Protein AF-I6AXL4-F1 (afdb_monomer_lite)

Sequence (86 aa):
TGWHHHVALVCLAQLFTLLERKLARKTRPLLSVRDLTELLEIYLPRRPRNARQVLRRIGARHRLRKRGIDRHRKKSPLIIKSILPK

Radius of gyration: 18.51 Å; chains: 1; bounding box: 47×36×44 Å

Foldseek 3Di:
DVVVVVVVVVVVLVVVLVVVQVVCCVPCVPDDSVLVVLVCVCVPVPDPDDPVVSVVVSVVVSVVVVVVVVVVVVVPPPPVVVPDDD

pLDDT: mean 84.42, std 13.98, range [47.47, 96.94]

Structure (mmCIF, N/CA/C/O backbone):
data_AF-I6AXL4-F1
#
_entry.id   AF-I6AXL4-F1
#
loop_
_atom_site.group_PDB
_atom_site.id
_atom_site.type_symbol
_atom_site.label_atom_id
_atom_site.label_alt_id
_atom_site.label_comp_id
_atom_site.label_asym_id
_atom_site.label_entity_id
_atom_site.label_seq_id
_atom_site.pdbx_PDB_ins_code
_atom_site.Cartn_x
_atom_site.Cartn_y
_atom_site.Cartn_z
_atom_site.occupancy
_atom_site.B_iso_or_equiv
_atom_site.auth_seq_id
_atom_site.auth_comp_id
_atom_site.auth_asym_id
_atom_site.auth_atom_id
_atom_site.pdbx_PDB_model_num
ATOM 1 N N . THR A 1 1 ? 24.621 8.777 -12.863 1.00 68.88 1 THR A N 1
ATOM 2 C CA . THR A 1 1 ? 23.347 9.365 -12.371 1.00 68.88 1 THR A CA 1
ATOM 3 C C . THR A 1 1 ? 22.278 8.311 -12.038 1.00 68.88 1 THR A C 1
ATOM 5 O O . THR A 1 1 ? 21.097 8.531 -12.271 1.00 68.88 1 THR A O 1
ATOM 8 N N . GLY A 1 2 ? 22.640 7.187 -11.399 1.00 89.00 2 GLY A N 1
ATOM 9 C CA . GLY A 1 2 ? 21.668 6.156 -10.981 1.00 89.00 2 GLY A CA 1
ATOM 10 C C . GLY A 1 2 ? 20.887 6.502 -9.706 1.00 89.00 2 GLY A C 1
ATOM 11 O O . GLY A 1 2 ? 19.726 6.129 -9.576 1.00 89.00 2 GL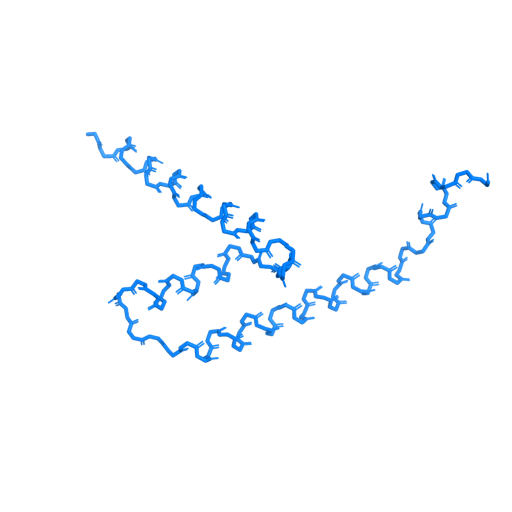Y A O 1
ATOM 12 N N . TRP A 1 3 ? 21.491 7.280 -8.800 1.00 93.94 3 TRP A N 1
ATOM 13 C CA . TRP A 1 3 ? 20.866 7.692 -7.539 1.00 93.94 3 TRP A CA 1
ATOM 14 C C . TRP A 1 3 ? 19.622 8.561 -7.755 1.00 93.94 3 TRP A C 1
ATOM 16 O O . TRP A 1 3 ? 18.555 8.245 -7.241 1.00 93.94 3 TRP A O 1
ATOM 26 N N . HIS A 1 4 ? 19.720 9.607 -8.581 1.00 93.62 4 HIS A N 1
ATOM 27 C CA . HIS A 1 4 ? 18.577 10.481 -8.877 1.00 93.62 4 HIS A CA 1
ATOM 28 C C . HIS A 1 4 ? 17.423 9.723 -9.543 1.00 93.62 4 HIS A C 1
ATOM 30 O O . HIS A 1 4 ? 16.265 9.936 -9.197 1.00 93.62 4 HIS A O 1
ATOM 36 N N . HIS A 1 5 ? 17.731 8.791 -10.448 1.00 92.00 5 HIS A N 1
ATOM 37 C CA . HIS A 1 5 ? 16.712 7.953 -11.071 1.00 92.00 5 HIS A CA 1
ATOM 38 C C . HIS A 1 5 ? 16.048 7.005 -10.060 1.00 92.00 5 HIS A C 1
ATOM 40 O O . HIS A 1 5 ? 14.825 6.882 -10.044 1.00 92.00 5 HIS A O 1
ATOM 46 N N . HIS A 1 6 ? 16.833 6.387 -9.172 1.00 94.94 6 HIS A N 1
ATOM 47 C CA . HIS A 1 6 ? 16.300 5.556 -8.094 1.00 94.94 6 HIS A CA 1
ATOM 48 C C . HIS A 1 6 ? 15.354 6.351 -7.184 1.00 94.94 6 HIS A C 1
ATOM 50 O O . HIS A 1 6 ? 14.232 5.913 -6.936 1.00 94.94 6 HIS A O 1
ATOM 56 N N . VAL A 1 7 ? 15.771 7.547 -6.755 1.00 96.38 7 VAL A N 1
ATOM 57 C CA . VAL A 1 7 ? 14.946 8.440 -5.929 1.00 96.38 7 VAL A CA 1
ATOM 58 C C . VAL A 1 7 ? 13.642 8.800 -6.648 1.00 96.38 7 VAL A C 1
ATOM 60 O O . VAL A 1 7 ? 12.574 8.678 -6.053 1.00 96.38 7 VAL A O 1
ATOM 63 N N . ALA A 1 8 ? 13.689 9.142 -7.940 1.00 96.62 8 ALA A N 1
ATOM 64 C CA . ALA A 1 8 ? 12.487 9.444 -8.718 1.00 96.62 8 ALA A CA 1
ATOM 65 C C . ALA A 1 8 ? 11.506 8.256 -8.780 1.00 96.62 8 ALA A C 1
ATOM 67 O O . ALA A 1 8 ? 10.306 8.436 -8.566 1.00 96.62 8 ALA A O 1
ATOM 68 N N . LEU A 1 9 ? 11.999 7.034 -9.012 1.00 95.12 9 LEU A N 1
ATOM 69 C CA . LEU A 1 9 ? 11.160 5.829 -9.037 1.00 95.12 9 LEU A CA 1
ATOM 70 C C . LEU A 1 9 ? 10.523 5.527 -7.673 1.00 95.12 9 LEU A C 1
ATOM 72 O O . LEU A 1 9 ? 9.349 5.153 -7.616 1.00 95.12 9 LEU A O 1
ATOM 76 N N . VAL A 1 10 ? 11.262 5.715 -6.576 1.00 95.25 10 VAL A N 1
ATOM 77 C CA . VAL A 1 10 ? 10.724 5.555 -5.215 1.00 95.25 10 VAL A CA 1
ATOM 78 C C . VAL A 1 10 ? 9.620 6.581 -4.954 1.00 95.25 10 VAL A C 1
ATOM 80 O O . VAL A 1 10 ? 8.534 6.203 -4.506 1.00 95.25 10 VAL A O 1
ATOM 83 N N . CYS A 1 11 ? 9.838 7.850 -5.313 1.00 96.94 11 CYS A N 1
ATOM 84 C CA . CYS A 1 11 ? 8.827 8.897 -5.176 1.00 96.94 11 CYS A CA 1
ATOM 85 C C . CYS A 1 11 ? 7.564 8.594 -5.996 1.00 96.94 11 CYS A C 1
ATOM 87 O O . CYS A 1 11 ? 6.454 8.753 -5.488 1.00 96.94 11 CYS A O 1
ATOM 89 N N . LEU A 1 12 ? 7.709 8.097 -7.229 1.00 96.12 12 LEU A N 1
ATOM 90 C CA . LEU A 1 12 ? 6.575 7.688 -8.064 1.00 96.12 12 LEU A CA 1
ATOM 91 C C . LEU A 1 12 ? 5.789 6.527 -7.439 1.00 96.12 12 LEU A C 1
ATOM 93 O O . LEU A 1 12 ? 4.559 6.571 -7.397 1.00 96.12 12 LEU A O 1
ATOM 97 N N . ALA A 1 13 ? 6.472 5.519 -6.889 1.00 93.81 13 ALA A N 1
ATOM 98 C CA . ALA A 1 13 ? 5.820 4.400 -6.207 1.00 93.81 13 ALA A CA 1
ATOM 99 C C . ALA A 1 13 ? 5.052 4.849 -4.947 1.00 93.81 13 ALA A C 1
ATOM 101 O O . ALA A 1 13 ? 3.935 4.382 -4.681 1.00 93.81 13 ALA A O 1
ATOM 102 N N . GLN A 1 14 ? 5.625 5.783 -4.180 1.00 94.69 14 GLN A N 1
ATOM 103 C CA . GLN A 1 14 ? 4.967 6.381 -3.018 1.00 94.69 14 GLN A CA 1
ATOM 104 C C . GLN A 1 14 ? 3.742 7.206 -3.430 1.00 94.69 14 GLN A C 1
ATOM 106 O O . GLN A 1 14 ? 2.669 7.028 -2.850 1.00 94.69 14 GLN A O 1
ATOM 111 N N . LEU A 1 15 ? 3.871 8.055 -4.454 1.00 96.62 15 LEU A N 1
ATOM 112 C CA . LEU A 1 15 ? 2.778 8.879 -4.972 1.00 96.62 15 LEU A CA 1
ATOM 113 C C . LEU A 1 15 ? 1.613 8.016 -5.464 1.00 96.62 15 LEU A C 1
ATOM 115 O O . LEU A 1 15 ? 0.476 8.233 -5.042 1.00 96.62 15 LEU A O 1
ATOM 119 N N . PHE A 1 16 ? 1.898 6.999 -6.280 1.00 95.25 16 PHE A N 1
ATOM 120 C CA . PHE A 1 16 ? 0.904 6.033 -6.747 1.00 95.25 16 PHE A CA 1
ATOM 121 C C . PHE A 1 16 ? 0.130 5.419 -5.572 1.00 95.25 16 PHE A C 1
ATOM 123 O O . PHE A 1 16 ? -1.098 5.463 -5.518 1.00 95.25 16 PHE A O 1
ATOM 130 N N . THR A 1 17 ? 0.856 4.921 -4.570 1.00 93.94 17 THR A N 1
ATOM 131 C CA . THR A 1 17 ? 0.261 4.288 -3.388 1.00 93.94 17 THR A CA 1
ATOM 132 C C . THR A 1 17 ? -0.649 5.248 -2.614 1.00 93.94 17 THR A C 1
ATOM 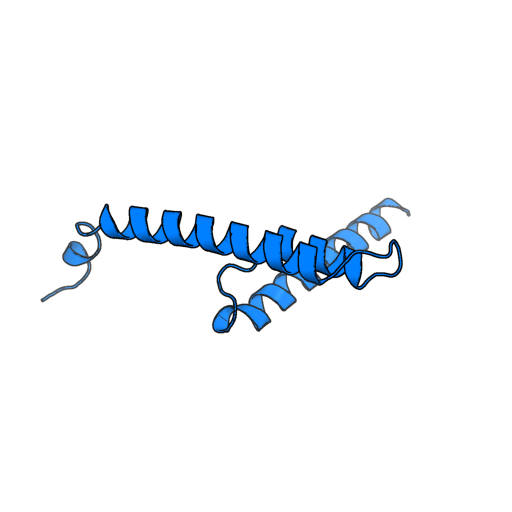134 O O . THR A 1 17 ? -1.707 4.847 -2.120 1.00 93.94 17 THR A O 1
ATOM 137 N N . LEU A 1 18 ? -0.253 6.516 -2.477 1.00 95.50 18 LEU A N 1
ATOM 138 C CA . LEU A 1 18 ? -1.039 7.531 -1.776 1.00 95.50 18 LEU A CA 1
ATOM 139 C C . LEU A 1 18 ? -2.313 7.900 -2.539 1.00 95.50 18 LEU A C 1
ATOM 141 O O . LEU A 1 18 ? -3.379 7.996 -1.922 1.00 95.50 18 LEU A O 1
ATOM 145 N N . LEU A 1 19 ? -2.220 8.076 -3.858 1.00 96.50 19 LEU A N 1
ATOM 146 C CA . LEU A 1 19 ? -3.364 8.394 -4.712 1.00 96.50 19 LEU A CA 1
ATOM 147 C C . LEU A 1 19 ? -4.408 7.276 -4.674 1.00 96.50 19 LEU A C 1
ATOM 149 O O . LEU A 1 19 ? -5.569 7.544 -4.364 1.00 96.50 19 LEU A O 1
ATOM 153 N N . GLU A 1 20 ? -3.988 6.025 -4.853 1.00 95.50 20 GLU A N 1
ATOM 154 C CA . GLU A 1 20 ? -4.890 4.8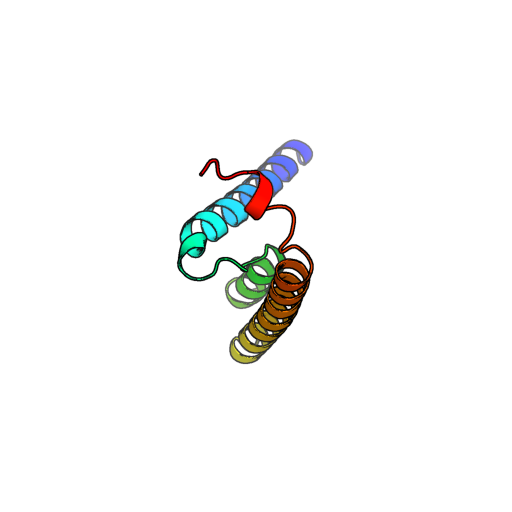70 -4.804 1.00 95.50 20 GLU A CA 1
ATOM 155 C C . GLU A 1 20 ? -5.605 4.751 -3.455 1.00 95.50 20 GLU A C 1
ATOM 157 O O . GLU A 1 20 ? -6.820 4.557 -3.378 1.00 95.50 20 GLU A O 1
ATOM 162 N N . ARG A 1 21 ? -4.881 4.953 -2.349 1.00 94.75 21 ARG A N 1
ATOM 163 C CA . ARG A 1 21 ? -5.491 4.943 -1.012 1.00 94.75 21 ARG A CA 1
ATOM 164 C C . ARG A 1 21 ? -6.440 6.116 -0.794 1.00 94.75 21 ARG A C 1
ATOM 166 O O . ARG A 1 21 ? -7.451 5.946 -0.111 1.00 94.75 21 ARG A O 1
ATOM 173 N N . LYS A 1 22 ? -6.141 7.293 -1.350 1.00 95.00 22 LYS A N 1
ATOM 174 C CA . LYS A 1 22 ? -7.017 8.471 -1.284 1.00 95.00 22 LYS A CA 1
ATOM 175 C C . LYS A 1 22 ? -8.326 8.212 -2.030 1.00 95.00 22 LYS A C 1
ATOM 177 O O . LYS A 1 22 ? -9.385 8.490 -1.469 1.00 95.00 22 LYS A O 1
ATOM 182 N N . LEU A 1 23 ? -8.254 7.644 -3.233 1.00 95.38 23 LEU A N 1
ATOM 183 C CA . LEU A 1 23 ? -9.416 7.284 -4.051 1.00 95.38 23 LEU A CA 1
ATOM 184 C C . LEU A 1 23 ? -10.256 6.189 -3.382 1.00 95.38 23 LEU A C 1
ATOM 186 O O . LEU A 1 23 ? -11.470 6.324 -3.228 1.00 95.38 23 LEU A O 1
ATOM 190 N N . ALA A 1 24 ? -9.603 5.138 -2.887 1.00 92.56 24 ALA A N 1
ATOM 191 C CA . ALA A 1 24 ? -10.269 4.013 -2.243 1.00 92.56 24 ALA A CA 1
ATOM 192 C C . ALA A 1 24 ? -10.771 4.314 -0.821 1.00 92.56 24 ALA A C 1
ATOM 194 O O . ALA A 1 24 ? -11.473 3.487 -0.243 1.00 92.56 24 ALA A O 1
ATOM 195 N N . ARG A 1 25 ? -10.456 5.477 -0.233 1.00 91.44 25 ARG A N 1
ATOM 196 C CA . ARG A 1 25 ? -10.746 5.784 1.179 1.00 91.44 25 ARG A CA 1
ATOM 197 C C . ARG A 1 25 ? -12.216 5.594 1.556 1.00 91.44 25 ARG A C 1
ATOM 199 O O . ARG A 1 25 ? -12.493 5.091 2.641 1.00 91.44 25 ARG A O 1
ATOM 206 N N . LYS A 1 26 ? -13.148 5.981 0.676 1.00 90.06 26 LYS A N 1
ATOM 207 C CA . LYS A 1 26 ? -14.595 5.861 0.931 1.00 90.06 26 LYS A CA 1
ATOM 208 C C . LYS A 1 26 ? -15.084 4.410 0.879 1.00 90.06 26 LYS A C 1
ATOM 210 O O . LYS A 1 26 ? -15.911 4.019 1.690 1.00 90.06 26 LYS A O 1
ATOM 215 N N . THR A 1 27 ? -14.574 3.610 -0.059 1.00 92.19 27 THR A N 1
ATOM 216 C CA . THR A 1 27 ? -15.067 2.242 -0.306 1.00 92.19 27 THR A CA 1
ATOM 217 C C . THR A 1 27 ? -14.297 1.181 0.479 1.00 92.19 27 THR A C 1
ATOM 219 O O . THR A 1 27 ? -14.854 0.157 0.864 1.00 92.19 27 THR A O 1
ATOM 222 N N . ARG A 1 28 ? -13.002 1.406 0.721 1.00 89.94 28 ARG A N 1
ATOM 223 C CA . ARG A 1 28 ? -12.060 0.474 1.355 1.00 89.94 28 ARG A CA 1
ATOM 224 C C . ARG A 1 28 ? -11.135 1.227 2.326 1.00 89.94 28 ARG A C 1
ATOM 226 O O . ARG A 1 28 ? -9.929 1.308 2.091 1.00 89.94 28 ARG A O 1
ATOM 233 N N . PRO A 1 29 ? -11.652 1.726 3.463 1.00 89.50 29 PRO A N 1
ATOM 234 C CA . PRO A 1 29 ? -10.867 2.519 4.418 1.00 89.50 29 PRO A CA 1
ATOM 235 C C . PRO A 1 29 ? -9.685 1.758 5.049 1.00 89.50 29 PRO A C 1
ATOM 237 O O . PRO A 1 29 ? -8.751 2.372 5.554 1.00 89.50 29 PRO A O 1
ATOM 240 N N . LEU A 1 30 ? -9.696 0.420 5.009 1.00 91.69 30 LEU 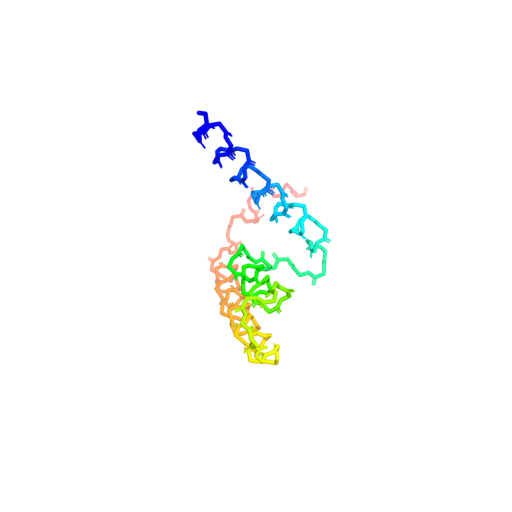A N 1
ATOM 241 C CA . LEU A 1 30 ? -8.639 -0.443 5.555 1.00 91.69 30 LEU A CA 1
ATOM 242 C C . LEU A 1 30 ? -7.573 -0.856 4.528 1.00 91.69 30 LEU A C 1
ATOM 244 O O . LEU A 1 30 ? -6.720 -1.695 4.845 1.00 91.69 30 LEU A O 1
ATOM 248 N N . LEU A 1 31 ? -7.620 -0.295 3.314 1.00 92.38 31 LEU A N 1
ATOM 249 C CA . LEU A 1 31 ? -6.642 -0.569 2.266 1.00 92.38 31 LEU A CA 1
ATOM 250 C C . LEU A 1 31 ? -5.246 -0.107 2.707 1.00 92.38 31 LEU A C 1
ATOM 252 O O . LEU A 1 31 ? -5.031 1.058 3.049 1.00 92.38 31 LEU A O 1
ATOM 256 N N . SER A 1 32 ? -4.295 -1.039 2.710 1.00 91.75 32 SER A N 1
ATOM 257 C CA . SER A 1 32 ? -2.907 -0.800 3.114 1.00 91.75 32 SER A CA 1
ATOM 258 C C . SER A 1 32 ? -1.946 -0.867 1.929 1.00 91.75 32 SER A C 1
ATOM 260 O O . SER A 1 32 ? -2.263 -1.462 0.904 1.00 91.75 32 SER A O 1
ATOM 262 N N . VAL A 1 33 ? -0.741 -0.306 2.088 1.00 91.81 33 VAL A N 1
ATOM 263 C CA . VAL A 1 33 ? 0.319 -0.363 1.059 1.00 91.81 33 VAL A CA 1
ATOM 264 C C . VAL A 1 33 ? 0.621 -1.807 0.651 1.00 91.81 33 VAL A C 1
ATOM 266 O O . VAL A 1 33 ? 0.710 -2.096 -0.533 1.00 91.81 33 VAL A O 1
ATOM 269 N N . ARG A 1 34 ? 0.660 -2.734 1.620 1.00 91.44 34 ARG A N 1
ATOM 270 C CA . ARG A 1 34 ? 0.845 -4.170 1.356 1.00 91.44 34 ARG A CA 1
ATOM 271 C C . ARG A 1 34 ? -0.262 -4.767 0.479 1.00 91.44 34 ARG A C 1
ATOM 273 O O . ARG A 1 34 ? -0.002 -5.661 -0.317 1.00 91.44 34 ARG A O 1
ATOM 280 N N . ASP A 1 35 ? -1.500 -4.304 0.646 1.00 92.56 35 ASP A N 1
ATOM 281 C CA . ASP A 1 35 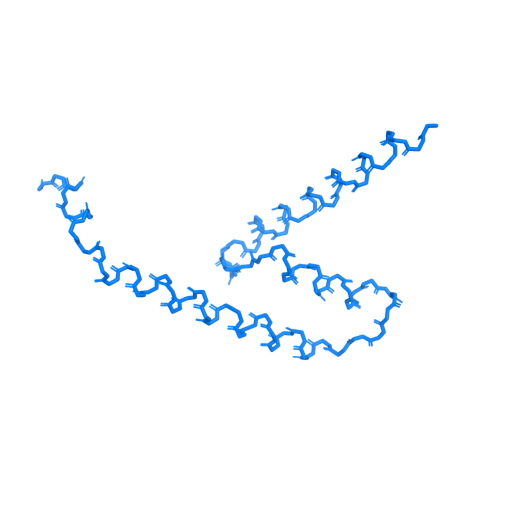? -2.609 -4.781 -0.182 1.00 92.56 35 ASP A CA 1
ATOM 282 C C . ASP A 1 35 ? -2.422 -4.308 -1.634 1.00 92.56 35 ASP A C 1
ATOM 284 O O . ASP A 1 35 ? -2.620 -5.092 -2.554 1.00 92.56 35 ASP A O 1
ATOM 288 N N . LEU A 1 36 ? -1.969 -3.065 -1.842 1.00 92.12 36 LEU A N 1
ATOM 289 C CA . LEU A 1 36 ? -1.661 -2.531 -3.173 1.00 92.12 36 LEU A CA 1
ATOM 290 C C . LEU A 1 36 ? -0.468 -3.231 -3.825 1.00 92.12 36 LEU A C 1
ATOM 292 O O . LEU A 1 36 ? -0.550 -3.571 -4.999 1.00 92.12 36 LEU A O 1
ATOM 296 N N . THR A 1 37 ? 0.606 -3.511 -3.083 1.00 90.56 37 THR A N 1
ATOM 297 C CA . THR A 1 37 ? 1.749 -4.257 -3.632 1.00 90.56 37 THR A CA 1
ATOM 298 C C . THR A 1 37 ? 1.346 -5.665 -4.066 1.00 90.56 37 THR A C 1
ATOM 300 O O . THR A 1 37 ? 1.742 -6.090 -5.142 1.00 90.56 37 THR A O 1
ATOM 303 N N . GLU A 1 38 ? 0.503 -6.365 -3.294 1.00 89.31 38 GLU A N 1
ATOM 304 C CA . GLU A 1 38 ? 0.009 -7.698 -3.682 1.00 89.31 38 GLU A CA 1
ATOM 305 C C . GLU A 1 38 ? -0.901 -7.663 -4.917 1.00 89.31 38 GLU A C 1
ATOM 307 O O . GLU A 1 38 ? -0.904 -8.605 -5.710 1.00 89.31 38 GLU A O 1
ATOM 312 N N . LEU A 1 39 ? -1.670 -6.585 -5.098 1.00 89.38 39 LEU A N 1
ATOM 313 C CA . LEU A 1 39 ? -2.458 -6.370 -6.312 1.00 89.38 39 LEU A CA 1
ATOM 314 C C . LEU A 1 39 ? -1.549 -6.078 -7.511 1.00 89.38 39 LEU A C 1
ATOM 316 O O . LEU A 1 39 ? -1.714 -6.683 -8.567 1.00 89.38 39 LEU A O 1
ATOM 320 N N . LEU A 1 40 ? -0.562 -5.199 -7.342 1.00 88.56 40 LEU A N 1
ATOM 321 C CA . LEU A 1 40 ? 0.423 -4.879 -8.373 1.00 88.56 40 LEU A CA 1
ATOM 322 C C . LEU A 1 40 ? 1.225 -6.111 -8.805 1.00 88.56 40 LEU A C 1
ATOM 324 O O . LEU A 1 40 ? 1.526 -6.246 -9.979 1.00 88.56 40 LEU A O 1
ATOM 328 N N . GLU A 1 41 ? 1.519 -7.053 -7.910 1.00 85.19 41 GLU A N 1
ATOM 329 C CA . GLU A 1 41 ? 2.175 -8.318 -8.276 1.00 85.19 41 GLU A CA 1
ATOM 330 C C . GLU A 1 41 ? 1.326 -9.225 -9.184 1.00 85.19 41 GLU A C 1
ATOM 332 O O . GLU A 1 41 ? 1.879 -10.132 -9.802 1.00 85.19 41 GLU A O 1
ATOM 337 N N . ILE A 1 42 ? 0.005 -9.020 -9.244 1.00 83.06 42 ILE A N 1
ATOM 338 C CA . ILE A 1 42 ? -0.884 -9.700 -10.199 1.00 83.06 42 ILE A CA 1
ATOM 339 C C . ILE A 1 42 ? -0.970 -8.908 -11.504 1.00 83.06 42 ILE A C 1
ATOM 341 O O . ILE A 1 42 ? -0.905 -9.495 -12.579 1.00 83.06 42 ILE A O 1
ATOM 345 N N . TYR A 1 43 ? -1.167 -7.590 -11.405 1.00 80.69 43 TYR A N 1
ATOM 346 C CA . TYR A 1 43 ? -1.401 -6.735 -12.570 1.00 80.69 43 TYR A CA 1
ATOM 347 C C . TYR A 1 43 ? -0.129 -6.424 -13.357 1.00 80.69 43 TYR A C 1
ATOM 349 O O . TYR A 1 43 ? -0.201 -6.231 -14.567 1.00 80.69 43 TYR A O 1
ATOM 357 N N . LEU A 1 44 ? 1.037 -6.391 -12.707 1.00 82.25 44 LEU A N 1
ATOM 358 C CA . LEU A 1 44 ? 2.301 -6.341 -13.422 1.00 82.25 44 LEU A CA 1
ATOM 359 C C . LEU A 1 44 ? 2.654 -7.758 -13.890 1.00 82.25 44 LEU A C 1
ATOM 361 O O . LEU A 1 44 ? 2.705 -8.673 -13.066 1.00 82.25 44 LEU A O 1
ATOM 365 N N . PRO A 1 45 ? 2.987 -7.944 -15.179 1.00 68.25 45 PRO A N 1
ATOM 366 C CA . PRO A 1 45 ? 3.118 -9.248 -15.842 1.00 68.25 45 PRO A CA 1
ATOM 367 C C . PRO A 1 45 ? 4.330 -10.080 -15.386 1.00 68.25 45 PRO A C 1
ATOM 369 O O . PRO A 1 45 ? 4.765 -10.997 -16.073 1.00 68.25 45 PRO A O 1
ATOM 372 N N . ARG A 1 46 ? 4.910 -9.785 -14.218 1.00 65.75 46 ARG A N 1
ATOM 373 C CA . ARG A 1 46 ? 6.118 -10.442 -13.723 1.00 65.75 46 ARG A CA 1
ATOM 374 C C . ARG A 1 46 ? 5.879 -11.886 -13.273 1.00 65.75 46 ARG A C 1
ATOM 376 O O . ARG A 1 46 ? 6.839 -12.648 -13.338 1.00 65.75 46 ARG A O 1
ATOM 383 N N . ARG A 1 47 ? 4.667 -12.279 -12.830 1.00 58.25 47 ARG A N 1
ATOM 384 C CA . ARG A 1 47 ? 4.296 -13.679 -12.497 1.00 58.25 47 ARG A CA 1
ATOM 385 C C . ARG A 1 47 ? 2.778 -13.926 -12.571 1.00 58.25 47 ARG A C 1
ATOM 387 O O . ARG A 1 47 ? 2.025 -13.112 -12.043 1.00 58.25 47 ARG A O 1
ATOM 394 N N . PRO A 1 48 ? 2.304 -15.080 -13.082 1.00 56.09 48 PRO A N 1
ATOM 395 C CA . PRO A 1 48 ? 0.897 -15.451 -12.973 1.00 56.09 48 PRO A CA 1
ATOM 396 C C . PRO A 1 48 ? 0.561 -15.756 -11.507 1.00 56.09 48 PRO A C 1
ATOM 398 O O . PRO A 1 48 ? 0.937 -16.792 -10.957 1.00 56.09 48 PRO A O 1
ATOM 401 N N . ARG A 1 49 ? -0.133 -14.833 -10.837 1.00 66.56 49 ARG A N 1
ATOM 402 C CA . ARG A 1 49 ? -0.687 -15.044 -9.493 1.00 66.56 49 ARG A CA 1
ATOM 403 C C . ARG A 1 49 ? -2.205 -15.129 -9.547 1.00 66.56 49 ARG A C 1
ATOM 405 O O . ARG A 1 49 ? -2.868 -14.370 -10.245 1.00 66.56 49 ARG A O 1
ATOM 412 N N . ASN A 1 50 ? -2.772 -16.050 -8.767 1.00 82.31 50 ASN A N 1
ATOM 413 C CA . ASN A 1 50 ? -4.217 -16.230 -8.687 1.00 82.31 50 ASN A CA 1
ATOM 414 C C . ASN A 1 50 ? -4.862 -15.071 -7.907 1.00 82.31 50 ASN A C 1
ATOM 416 O O . ASN A 1 50 ? -4.772 -15.007 -6.676 1.00 82.31 50 ASN A O 1
ATOM 420 N N . ALA A 1 51 ? -5.567 -14.195 -8.627 1.00 83.62 51 ALA A N 1
ATOM 421 C CA . ALA A 1 51 ? -6.261 -13.033 -8.072 1.00 83.62 51 ALA A CA 1
ATOM 422 C C . ALA A 1 51 ? -7.185 -13.376 -6.889 1.00 83.62 51 ALA A C 1
ATOM 424 O O . ALA A 1 51 ? -7.225 -12.651 -5.892 1.00 83.62 51 ALA A O 1
ATOM 425 N N . ARG A 1 52 ? -7.869 -14.530 -6.932 1.00 86.88 52 ARG A N 1
ATOM 426 C CA . ARG A 1 52 ? -8.776 -14.962 -5.854 1.00 86.88 52 ARG A CA 1
ATOM 427 C C . ARG A 1 52 ? -8.037 -15.200 -4.540 1.00 86.88 52 ARG A C 1
ATOM 429 O O . ARG A 1 52 ? -8.554 -14.876 -3.471 1.00 86.88 52 ARG A O 1
ATOM 436 N N . GLN A 1 53 ? -6.824 -15.746 -4.595 1.00 85.31 53 GLN A N 1
ATOM 437 C CA . GLN A 1 53 ? -6.036 -16.018 -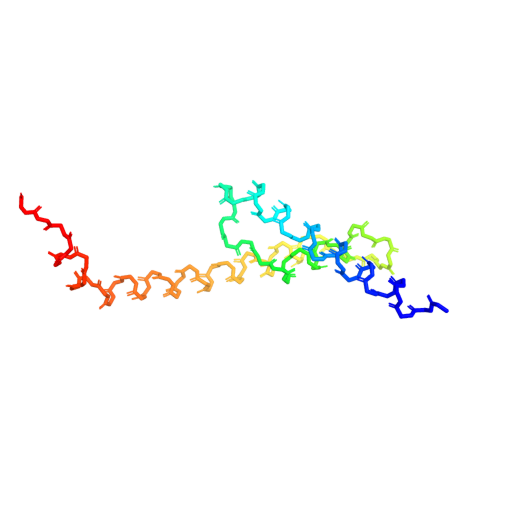3.393 1.00 85.31 53 GLN A CA 1
ATOM 438 C C . GLN A 1 53 ? -5.572 -14.718 -2.722 1.00 85.31 53 GLN A C 1
ATOM 440 O O . GLN A 1 53 ? -5.626 -14.610 -1.495 1.00 85.31 53 GLN A O 1
ATOM 445 N N . VAL A 1 54 ? -5.179 -13.717 -3.511 1.00 85.62 54 VAL A N 1
ATOM 446 C CA . VAL A 1 54 ? -4.774 -12.399 -3.000 1.00 85.62 54 VAL A CA 1
ATOM 447 C C . VAL A 1 54 ? -5.954 -11.672 -2.363 1.00 85.62 54 VAL A C 1
ATOM 449 O O . VAL A 1 54 ? -5.859 -11.251 -1.210 1.00 85.62 54 VAL A O 1
ATOM 452 N N . LEU A 1 55 ? -7.110 -11.624 -3.031 1.00 90.06 55 LEU A N 1
ATOM 453 C CA . LEU A 1 55 ? -8.319 -11.017 -2.462 1.00 90.06 55 LEU A CA 1
ATOM 454 C C . LEU A 1 55 ? -8.728 -11.677 -1.135 1.00 90.06 55 LEU A C 1
ATOM 456 O O . LEU A 1 55 ? -9.089 -10.983 -0.180 1.00 90.06 55 LEU A O 1
ATOM 460 N N . ARG A 1 56 ? -8.598 -13.008 -1.024 1.00 90.69 56 ARG A N 1
ATOM 461 C CA . ARG A 1 56 ? -8.825 -13.732 0.239 1.00 90.69 56 ARG A CA 1
ATOM 462 C C . ARG A 1 56 ? -7.874 -13.280 1.353 1.00 90.69 56 ARG A C 1
ATOM 464 O O . ARG A 1 56 ? -8.334 -13.070 2.479 1.00 90.69 56 ARG A O 1
ATOM 471 N N . ARG A 1 57 ? -6.576 -13.123 1.061 1.00 89.00 57 ARG A N 1
ATOM 472 C CA . ARG A 1 57 ? -5.560 -12.662 2.032 1.00 89.00 57 ARG A CA 1
ATOM 473 C C . ARG A 1 57 ? -5.820 -11.225 2.481 1.00 89.00 57 ARG A C 1
ATOM 475 O O . ARG A 1 57 ? -5.838 -10.964 3.685 1.00 89.00 57 ARG A O 1
ATOM 482 N N . ILE A 1 58 ? -6.105 -10.325 1.537 1.00 92.25 58 ILE A N 1
ATOM 483 C CA . ILE A 1 58 ? -6.483 -8.931 1.814 1.00 92.25 58 ILE A CA 1
ATOM 484 C C . ILE A 1 58 ? -7.709 -8.894 2.737 1.00 92.25 58 ILE A C 1
ATOM 486 O O . ILE A 1 58 ? -7.673 -8.271 3.800 1.00 92.25 58 ILE A O 1
ATOM 490 N N . GLY A 1 59 ? -8.765 -9.639 2.397 1.00 93.25 59 GLY A N 1
ATOM 491 C CA . GLY A 1 59 ? -9.981 -9.713 3.207 1.00 93.25 59 GLY A CA 1
ATOM 492 C C . GLY A 1 59 ? -9.734 -10.244 4.623 1.00 93.25 59 GLY A C 1
ATOM 493 O O . GLY A 1 59 ? -10.285 -9.712 5.588 1.00 93.25 59 GLY A O 1
ATOM 494 N N . ALA A 1 60 ? -8.872 -11.255 4.784 1.00 93.44 60 ALA A N 1
ATOM 495 C CA . ALA A 1 60 ? -8.489 -11.764 6.102 1.00 93.44 60 ALA A CA 1
ATOM 496 C C . ALA A 1 60 ? -7.795 -10.694 6.958 1.00 93.44 60 ALA A C 1
ATOM 498 O O . ALA A 1 60 ? -8.181 -10.492 8.112 1.00 93.44 60 ALA A O 1
ATOM 499 N N . ARG A 1 61 ? -6.843 -9.946 6.384 1.00 94.69 61 ARG A N 1
ATOM 500 C CA . ARG A 1 61 ? -6.181 -8.827 7.077 1.00 94.69 61 ARG A CA 1
ATOM 501 C C . ARG A 1 61 ? -7.169 -7.742 7.483 1.00 94.69 61 ARG A C 1
ATOM 503 O O . ARG A 1 61 ? -7.113 -7.255 8.610 1.00 94.69 61 ARG A O 1
ATOM 510 N N . HIS A 1 62 ? -8.088 -7.379 6.591 1.00 94.94 62 HIS A N 1
ATOM 511 C CA . HIS A 1 62 ? -9.099 -6.357 6.871 1.00 94.94 62 HIS A CA 1
ATOM 512 C C . HIS A 1 62 ? -9.999 -6.773 8.037 1.00 94.94 62 HIS A C 1
ATOM 514 O O . HIS A 1 62 ? -10.227 -5.968 8.937 1.00 94.94 62 HIS A O 1
ATOM 520 N N . ARG A 1 63 ? -10.426 -8.044 8.097 1.00 94.31 63 ARG A N 1
ATOM 521 C CA . ARG A 1 63 ? -11.199 -8.574 9.236 1.00 94.31 63 ARG A CA 1
ATOM 522 C C . ARG A 1 63 ? -10.432 -8.484 10.555 1.00 94.31 63 ARG A C 1
ATOM 524 O O . ARG A 1 63 ? -11.009 -8.072 11.558 1.00 94.31 63 ARG A O 1
ATOM 531 N N . LEU A 1 64 ? -9.147 -8.841 10.564 1.00 93.00 64 LEU A N 1
ATOM 532 C CA . LEU A 1 64 ? -8.311 -8.762 11.768 1.00 93.00 64 LEU A CA 1
ATOM 533 C C . LEU A 1 64 ? -8.137 -7.315 12.249 1.00 93.00 64 LEU A C 1
ATOM 535 O O . LEU A 1 64 ? -8.329 -7.043 13.434 1.00 93.00 64 LEU A O 1
ATOM 539 N N . ARG A 1 65 ? -7.853 -6.379 11.331 1.00 92.38 65 ARG A N 1
ATOM 540 C CA . ARG A 1 65 ? -7.747 -4.946 11.653 1.00 92.38 65 ARG A CA 1
ATOM 541 C C . ARG A 1 65 ? -9.062 -4.393 12.190 1.00 92.38 65 ARG A C 1
ATOM 543 O O . ARG A 1 65 ? -9.052 -3.734 13.224 1.00 92.38 65 ARG A O 1
ATOM 550 N N . LYS A 1 66 ? -10.189 -4.718 11.547 1.00 93.25 66 LYS A N 1
ATOM 551 C CA . LYS A 1 66 ? -11.521 -4.295 12.000 1.00 93.25 66 LYS A CA 1
ATOM 552 C C . LYS A 1 66 ? -11.808 -4.783 13.423 1.00 93.25 66 LYS A C 1
ATOM 554 O O . LYS A 1 66 ? -12.139 -3.975 14.276 1.00 93.25 66 LYS A O 1
ATOM 559 N N . ARG A 1 67 ? -11.550 -6.063 13.724 1.00 92.06 67 ARG A N 1
ATOM 560 C CA . ARG A 1 67 ? -11.679 -6.609 15.091 1.00 92.06 67 ARG A CA 1
ATOM 561 C C . ARG A 1 67 ? -10.786 -5.889 16.106 1.00 92.06 67 ARG A C 1
ATOM 563 O O . ARG A 1 67 ? -11.185 -5.718 17.253 1.00 92.06 67 ARG A O 1
ATOM 570 N N . GLY A 1 68 ? -9.571 -5.500 15.716 1.00 90.62 68 GLY A N 1
ATOM 571 C CA . GLY A 1 68 ? -8.675 -4.695 16.552 1.00 90.62 68 GLY A CA 1
ATOM 572 C C . GLY A 1 68 ? -9.265 -3.322 16.879 1.00 90.62 68 GLY A C 1
ATOM 573 O O . GLY A 1 68 ? -9.371 -2.970 18.052 1.00 90.62 68 GLY A O 1
ATOM 574 N N . ILE A 1 69 ? -9.718 -2.604 15.849 1.00 89.56 69 ILE A N 1
ATOM 575 C CA . ILE A 1 69 ? -10.364 -1.289 15.964 1.00 89.56 69 ILE A CA 1
ATOM 576 C C . ILE A 1 69 ? -11.624 -1.376 16.831 1.00 89.56 69 ILE A C 1
ATOM 578 O O . ILE A 1 69 ? -11.778 -0.595 17.765 1.00 89.56 69 ILE A O 1
ATOM 582 N N . ASP A 1 70 ? -12.491 -2.358 16.579 1.00 90.56 70 ASP A N 1
ATOM 583 C CA . ASP A 1 70 ? -13.742 -2.540 17.320 1.00 90.56 70 ASP A CA 1
ATOM 584 C C . ASP A 1 70 ? -13.480 -2.835 18.804 1.00 90.56 70 ASP A C 1
ATOM 586 O O . ASP A 1 70 ? -14.150 -2.283 19.676 1.00 90.56 70 ASP A O 1
ATOM 590 N N . ARG A 1 71 ? -12.479 -3.672 19.117 1.00 88.50 71 ARG A N 1
ATOM 591 C CA . ARG A 1 71 ? -12.072 -3.945 20.506 1.00 88.50 71 ARG A CA 1
ATOM 592 C C . ARG A 1 71 ? -11.531 -2.701 21.200 1.00 88.50 71 ARG A C 1
ATOM 594 O O . ARG A 1 71 ? -11.914 -2.446 22.337 1.00 88.50 71 ARG A O 1
ATOM 601 N N . HIS A 1 72 ? -10.673 -1.934 20.532 1.00 82.25 72 HIS A N 1
ATOM 602 C CA . HIS A 1 72 ? -10.143 -0.688 21.085 1.00 82.25 72 HIS A CA 1
ATOM 603 C C . HIS A 1 72 ? -11.266 0.330 21.325 1.00 82.25 72 HIS A C 1
ATOM 605 O O . HIS A 1 72 ? -11.371 0.902 22.405 1.00 82.25 72 HIS A O 1
ATOM 611 N N . ARG A 1 73 ? -12.181 0.488 20.360 1.00 83.69 73 ARG A N 1
ATOM 612 C CA . ARG A 1 73 ? -13.351 1.368 20.477 1.00 83.69 73 ARG A CA 1
ATOM 613 C C . ARG A 1 73 ? -14.251 0.988 21.657 1.00 83.69 73 ARG A C 1
ATOM 615 O O . ARG A 1 73 ? -14.713 1.877 22.360 1.00 83.69 73 ARG A O 1
ATOM 622 N N . LYS A 1 74 ? -14.462 -0.310 21.910 1.00 79.88 74 LYS A N 1
ATOM 623 C CA . LYS A 1 74 ? -15.219 -0.802 23.078 1.00 79.88 74 LYS A CA 1
ATOM 624 C C . LYS A 1 74 ? -14.517 -0.545 24.417 1.00 79.88 74 LYS A C 1
ATOM 626 O O . LYS A 1 74 ? -15.203 -0.414 25.422 1.00 79.88 74 LYS A O 1
ATOM 631 N N . LYS A 1 75 ? -13.181 -0.480 24.443 1.00 74.00 75 LYS A N 1
ATOM 632 C CA . LYS A 1 75 ? -12.386 -0.203 25.654 1.00 74.00 75 LYS A CA 1
ATOM 633 C C . LYS A 1 75 ? -12.191 1.291 25.945 1.00 74.00 75 LYS A C 1
ATOM 635 O O . LYS A 1 75 ? -11.890 1.627 27.083 1.00 74.00 75 LYS A O 1
ATOM 640 N N . SER A 1 76 ? -12.404 2.179 24.968 1.00 65.25 76 SER A N 1
ATOM 641 C CA . SER A 1 76 ? -12.284 3.643 25.127 1.00 65.25 76 SER A CA 1
ATOM 642 C C . SER A 1 76 ? -13.618 4.431 25.145 1.00 65.25 76 SER A C 1
ATOM 644 O O . SER A 1 76 ? -13.686 5.482 24.508 1.00 65.25 76 SER A O 1
ATOM 646 N N . PRO A 1 77 ? -14.691 4.022 25.857 1.00 56.38 77 PRO A N 1
ATOM 647 C CA . PRO A 1 77 ? -15.910 4.834 25.942 1.00 56.38 77 PRO A CA 1
ATOM 648 C C . PRO A 1 77 ? -15.749 6.104 26.805 1.00 56.38 77 PRO A C 1
ATOM 650 O O . PRO A 1 77 ? -16.604 6.982 26.748 1.00 56.38 77 PRO A O 1
ATOM 653 N N . LEU A 1 78 ? -14.662 6.234 27.579 1.00 56.06 78 LEU A N 1
ATOM 654 C CA . LEU A 1 78 ? -14.500 7.298 28.582 1.00 56.06 78 LEU A CA 1
ATOM 655 C C . LEU A 1 78 ? -13.882 8.611 28.060 1.00 56.06 78 LEU A C 1
ATOM 657 O O . LEU A 1 78 ? -14.059 9.634 28.706 1.00 56.06 78 LEU A O 1
ATOM 661 N N . ILE A 1 79 ? -13.216 8.623 26.897 1.00 55.53 79 ILE A N 1
ATOM 662 C CA . ILE A 1 79 ? -12.595 9.855 26.354 1.00 55.53 79 ILE A CA 1
ATOM 663 C C . ILE A 1 79 ? -13.573 10.655 25.478 1.00 55.53 79 ILE A C 1
ATOM 665 O O . ILE A 1 79 ? -13.547 11.879 25.466 1.00 55.53 79 ILE A O 1
ATOM 669 N N . ILE A 1 80 ? -14.495 9.992 24.771 1.00 55.16 80 ILE A N 1
ATOM 670 C CA . ILE A 1 80 ? -15.432 10.688 23.866 1.00 55.16 80 ILE A CA 1
ATOM 671 C C . ILE A 1 80 ? -16.496 11.472 24.657 1.00 55.16 80 ILE A C 1
ATOM 673 O O . ILE A 1 80 ? -16.934 12.529 24.211 1.00 55.16 80 ILE A O 1
ATOM 677 N N . LYS A 1 81 ? -16.876 11.010 25.859 1.00 52.91 81 LYS A N 1
ATOM 678 C CA . LYS A 1 81 ? -17.880 11.687 26.699 1.00 52.91 81 LYS A CA 1
ATOM 679 C C . LYS A 1 81 ? -17.346 12.945 27.409 1.00 52.91 81 LYS A C 1
ATOM 681 O O . LYS A 1 81 ? -18.157 13.726 27.886 1.00 52.91 81 LYS A O 1
ATOM 686 N N . SER A 1 82 ? -16.025 13.162 27.468 1.00 53.84 82 SER A N 1
ATOM 687 C CA . SER A 1 82 ? -15.423 14.360 28.083 1.00 53.84 82 SER A CA 1
ATOM 688 C C . SER A 1 82 ? -15.124 15.494 27.091 1.00 53.84 82 SER A C 1
ATOM 690 O O . SER A 1 82 ? -14.657 16.544 27.516 1.00 53.84 82 SER A O 1
ATOM 692 N N . ILE A 1 83 ? -15.345 15.288 25.784 1.00 57.47 83 ILE A N 1
ATOM 693 C CA . ILE A 1 83 ? -15.005 16.253 24.716 1.00 57.47 83 ILE A CA 1
ATOM 694 C C . ILE A 1 83 ? -16.257 16.906 24.087 1.00 57.47 83 ILE A C 1
ATOM 696 O O . ILE A 1 83 ? -16.131 17.904 23.385 1.00 57.47 83 ILE A O 1
ATOM 700 N N . LEU A 1 84 ? -17.472 16.409 24.358 1.00 50.59 84 LEU A N 1
ATOM 701 C CA . LEU A 1 84 ? -18.713 17.109 23.990 1.00 50.59 84 LEU A CA 1
ATOM 702 C C . LEU A 1 84 ? -19.235 17.941 25.179 1.00 50.59 84 LEU A C 1
ATOM 704 O O . LEU A 1 84 ? -19.578 17.338 26.201 1.00 50.59 84 LEU A O 1
ATOM 708 N N . PRO A 1 85 ? -19.332 19.285 25.079 1.00 47.47 85 PRO A N 1
ATOM 709 C CA . PRO A 1 85 ? -20.140 20.061 26.015 1.00 47.47 85 PRO A CA 1
ATOM 710 C C . PRO A 1 85 ? -21.624 19.688 25.855 1.00 47.47 85 PRO A C 1
ATOM 712 O O . PRO A 1 85 ? -22.048 19.284 24.770 1.00 47.47 85 PRO A O 1
ATOM 715 N N . LYS A 1 86 ? -22.361 19.759 26.971 1.00 53.94 86 LYS A N 1
ATOM 716 C CA . LYS A 1 86 ? -23.801 19.469 27.070 1.00 53.94 86 LYS A CA 1
ATOM 717 C C . LYS A 1 86 ? -24.635 20.320 26.121 1.00 53.94 86 LYS A C 1
ATOM 719 O O . LYS A 1 86 ? -24.269 21.500 25.937 1.00 53.94 86 LYS A O 1
#

Secondary structure (DSSP, 8-state):
-HHHHHHHHHHHHHHHHHHHHHHHTTT-TT--HHHHHHHHHHHSTTS---HHHHHHHHHHHHHHHHHHHHHHHHH-HHHHTTTS--